Protein AF-A0A6B0UIM6-F1 (afdb_monomer_lite)

pLDDT: mean 94.78, std 5.01, range [72.75, 98.62]

Structure (mmCIF, N/CA/C/O backbone):
data_AF-A0A6B0UIM6-F1
#
_entry.id   AF-A0A6B0UIM6-F1
#
loop_
_atom_site.group_PDB
_atom_site.id
_atom_site.type_symbol
_atom_site.label_atom_id
_atom_site.label_alt_id
_atom_site.label_comp_id
_atom_site.label_asym_id
_atom_site.label_entity_id
_atom_site.label_seq_id
_atom_site.pdbx_PDB_ins_code
_atom_site.Cartn_x
_atom_site.Cartn_y
_atom_site.Cartn_z
_atom_site.occupancy
_atom_site.B_iso_or_equiv
_atom_site.auth_seq_id
_atom_site.auth_comp_id
_atom_site.auth_asym_id
_atom_site.auth_atom_id
_atom_site.pdbx_PDB_model_num
ATOM 1 N N . GLY A 1 1 ? 16.880 -20.608 -7.462 1.00 72.75 1 GLY A N 1
ATOM 2 C CA . GLY A 1 1 ? 17.233 -22.033 -7.302 1.00 72.75 1 GLY A CA 1
ATOM 3 C C . GLY A 1 1 ? 18.139 -22.413 -8.445 1.00 72.75 1 GLY A C 1
ATOM 4 O O . GLY A 1 1 ? 17.666 -22.986 -9.413 1.00 72.75 1 GLY A O 1
ATOM 5 N N . GLY A 1 2 ? 19.384 -21.955 -8.360 1.00 89.88 2 GLY A N 1
ATOM 6 C CA . GLY A 1 2 ? 20.388 -21.867 -9.422 1.00 89.88 2 GLY A CA 1
ATOM 7 C C . GLY A 1 2 ? 21.571 -21.041 -8.892 1.00 89.88 2 GLY A C 1
ATOM 8 O O . GLY A 1 2 ? 21.561 -20.692 -7.710 1.00 89.88 2 GLY A O 1
ATOM 9 N N . PHE A 1 3 ? 22.560 -20.719 -9.729 1.00 94.94 3 PHE A N 1
ATOM 10 C CA . PHE A 1 3 ? 23.780 -20.009 -9.300 1.00 94.94 3 PHE A CA 1
ATOM 11 C C . PHE A 1 3 ? 23.665 -18.473 -9.298 1.00 94.94 3 PHE A C 1
ATOM 13 O O . PHE A 1 3 ? 24.513 -17.803 -8.718 1.00 94.94 3 PHE A O 1
ATOM 20 N N . SER A 1 4 ? 22.625 -17.915 -9.920 1.00 94.31 4 SER A N 1
ATOM 21 C CA . SER A 1 4 ? 22.377 -16.472 -10.023 1.00 94.31 4 SER A CA 1
ATOM 22 C C . SER A 1 4 ? 20.881 -16.145 -9.896 1.00 94.31 4 SER A C 1
ATOM 24 O O . SER A 1 4 ? 20.026 -17.037 -9.814 1.00 94.31 4 SER A O 1
ATOM 26 N N . VAL A 1 5 ? 20.560 -14.848 -9.837 1.00 95.06 5 VAL A N 1
ATOM 27 C CA . VAL A 1 5 ? 19.181 -14.354 -9.936 1.00 95.06 5 VAL A CA 1
ATOM 28 C C . VAL A 1 5 ? 18.740 -14.450 -11.395 1.00 95.06 5 VAL A C 1
ATOM 30 O O . VAL A 1 5 ? 19.352 -13.852 -12.269 1.00 95.06 5 VAL A O 1
ATOM 33 N N . ASP A 1 6 ? 17.696 -15.237 -11.638 1.00 93.62 6 ASP A N 1
ATOM 34 C CA . ASP A 1 6 ? 17.157 -15.527 -12.969 1.00 93.62 6 ASP A CA 1
ATOM 35 C C . ASP A 1 6 ? 15.656 -15.875 -12.847 1.00 93.62 6 ASP A C 1
ATOM 37 O O . ASP A 1 6 ? 15.064 -15.754 -11.766 1.00 93.62 6 ASP A O 1
ATOM 41 N N . ASN A 1 7 ? 15.025 -16.357 -13.916 1.00 94.88 7 ASN A N 1
ATOM 42 C CA . ASN A 1 7 ? 13.597 -16.662 -14.002 1.00 94.88 7 ASN A CA 1
ATOM 43 C C . ASN A 1 7 ? 13.079 -17.580 -12.871 1.00 94.88 7 ASN A C 1
ATOM 45 O O . ASN A 1 7 ? 12.005 -17.364 -12.305 1.00 94.88 7 ASN A O 1
ATOM 49 N N . ASN A 1 8 ? 13.874 -18.573 -12.457 1.00 95.56 8 ASN A N 1
ATOM 50 C CA . ASN A 1 8 ? 13.524 -19.454 -11.332 1.00 95.56 8 ASN A CA 1
ATOM 51 C C . ASN A 1 8 ? 13.430 -18.705 -9.992 1.00 95.56 8 ASN A C 1
ATOM 53 O O . ASN A 1 8 ? 12.771 -19.165 -9.059 1.00 95.56 8 ASN A O 1
ATOM 57 N N . THR A 1 9 ? 14.140 -17.588 -9.848 1.00 96.69 9 THR A N 1
ATOM 58 C CA . THR A 1 9 ? 14.053 -16.728 -8.665 1.00 96.69 9 THR A CA 1
ATOM 59 C C . THR A 1 9 ? 12.829 -15.822 -8.765 1.00 96.69 9 THR A C 1
ATOM 61 O O . THR A 1 9 ? 12.061 -15.774 -7.806 1.00 96.69 9 THR A O 1
ATOM 64 N N . LEU A 1 10 ? 12.574 -15.211 -9.928 1.00 96.56 10 LEU A N 1
ATOM 65 C CA . LEU A 1 10 ? 11.413 -14.340 -10.150 1.00 96.56 10 LEU A CA 1
ATOM 66 C C . LEU A 1 10 ? 10.075 -15.065 -9.929 1.00 96.56 10 LEU A C 1
ATOM 68 O O . LEU A 1 10 ? 9.210 -14.573 -9.211 1.00 96.56 10 LEU A O 1
ATOM 72 N N . THR A 1 11 ? 9.924 -16.274 -10.472 1.00 97.75 11 THR A N 1
ATOM 73 C CA . THR A 1 11 ? 8.706 -17.095 -10.305 1.00 97.75 11 THR A CA 1
ATOM 74 C C . THR A 1 11 ? 8.425 -17.444 -8.840 1.00 97.75 11 THR A C 1
ATOM 76 O O . THR A 1 11 ? 7.278 -17.404 -8.381 1.00 97.75 11 THR A O 1
ATOM 79 N N . ARG A 1 12 ? 9.475 -17.736 -8.065 1.00 97.31 12 ARG A N 1
ATOM 80 C CA . ARG A 1 12 ? 9.360 -17.986 -6.621 1.00 97.31 12 ARG A CA 1
ATOM 81 C C . ARG A 1 12 ? 9.063 -16.710 -5.848 1.00 97.31 12 ARG A C 1
ATOM 83 O O . ARG A 1 12 ? 8.248 -16.757 -4.935 1.00 97.31 12 ARG A O 1
ATOM 90 N N . PHE A 1 13 ? 9.689 -15.592 -6.206 1.00 98.12 13 PHE A N 1
ATOM 91 C CA . PHE A 1 13 ? 9.419 -14.297 -5.582 1.00 98.12 13 PHE A CA 1
ATOM 92 C C . PHE A 1 13 ? 7.977 -13.868 -5.807 1.00 98.12 13 PHE A C 1
ATOM 94 O O . PHE A 1 13 ? 7.328 -13.485 -4.845 1.00 98.12 13 PHE A O 1
ATOM 101 N N . PHE A 1 14 ? 7.438 -14.043 -7.013 1.00 98.06 14 PHE A N 1
ATOM 102 C CA . PHE A 1 14 ? 6.021 -13.810 -7.275 1.00 98.06 14 PHE A CA 1
ATOM 103 C C . PHE A 1 14 ? 5.123 -14.705 -6.407 1.00 98.06 14 PHE A C 1
ATOM 105 O O . PHE A 1 14 ? 4.217 -14.215 -5.740 1.00 98.06 14 PHE A O 1
ATOM 112 N N . SER A 1 15 ? 5.416 -16.009 -6.348 1.00 98.12 15 SER A N 1
ATOM 113 C CA . SER A 1 15 ? 4.631 -16.955 -5.539 1.00 98.12 15 SER A CA 1
ATOM 114 C C . SER A 1 15 ? 4.662 -16.607 -4.042 1.00 98.12 15 SER A C 1
ATOM 116 O O . SER A 1 15 ? 3.640 -16.683 -3.362 1.00 98.12 15 SER A O 1
ATOM 118 N N . LEU A 1 16 ? 5.826 -16.195 -3.527 1.00 98.50 16 LEU A N 1
ATOM 119 C CA . LEU A 1 16 ? 5.995 -15.756 -2.141 1.00 98.50 16 LEU A CA 1
ATOM 120 C C . LEU A 1 16 ? 5.304 -14.414 -1.880 1.00 98.50 16 LEU A C 1
ATOM 122 O O . LEU A 1 16 ? 4.572 -14.287 -0.903 1.00 98.50 16 LEU A O 1
ATOM 126 N N . HIS A 1 17 ? 5.492 -13.434 -2.761 1.00 97.62 17 HIS A N 1
ATOM 127 C CA . HIS A 1 17 ? 4.842 -12.129 -2.677 1.00 97.62 17 HIS A CA 1
ATOM 128 C C . HIS A 1 17 ? 3.317 -12.259 -2.695 1.00 97.62 17 HIS A C 1
ATOM 130 O O . HIS A 1 17 ? 2.641 -11.516 -1.999 1.00 97.62 17 HIS A O 1
ATOM 136 N N . PHE A 1 18 ? 2.771 -13.232 -3.426 1.00 98.19 18 PHE A N 1
ATOM 137 C CA . PHE A 1 18 ? 1.337 -13.499 -3.429 1.00 98.19 18 PHE A CA 1
ATOM 138 C C . PHE A 1 18 ? 0.833 -14.073 -2.096 1.00 98.19 18 PHE A C 1
ATOM 140 O O . PHE A 1 18 ? -0.203 -13.639 -1.601 1.00 98.19 18 PHE A O 1
ATOM 147 N N . ILE A 1 19 ? 1.536 -15.044 -1.497 1.00 98.56 19 ILE A N 1
ATOM 148 C CA . ILE A 1 19 ? 1.058 -15.711 -0.271 1.00 98.56 19 ILE A CA 1
ATOM 149 C C . ILE A 1 19 ? 1.310 -14.889 1.004 1.00 98.56 19 ILE A C 1
ATOM 151 O O . ILE A 1 19 ? 0.517 -14.950 1.946 1.00 98.56 19 ILE A O 1
ATOM 155 N N . LEU A 1 20 ? 2.393 -14.105 1.047 1.00 98.62 20 LEU A N 1
ATOM 156 C CA . LEU A 1 20 ? 2.806 -13.347 2.235 1.00 98.62 20 LEU A CA 1
ATOM 157 C C . LEU A 1 20 ? 1.735 -12.371 2.765 1.00 98.62 20 LEU A C 1
ATOM 159 O O . LEU A 1 20 ? 1.515 -12.378 3.976 1.00 98.62 20 LEU A O 1
ATOM 163 N N . PRO A 1 21 ? 1.015 -11.588 1.937 1.00 98.12 21 PRO A N 1
ATOM 164 C CA . PRO A 1 21 ? -0.070 -10.721 2.397 1.00 98.12 21 PRO A CA 1
ATOM 165 C C . PRO A 1 21 ? -1.184 -11.463 3.145 1.00 98.12 21 PRO A C 1
ATOM 167 O O . PRO A 1 21 ? -1.721 -10.939 4.118 1.00 98.12 21 PRO A O 1
ATOM 170 N N . PHE A 1 22 ? -1.507 -12.701 2.757 1.00 98.19 22 PHE A N 1
ATOM 171 C CA . PHE A 1 22 ? -2.519 -13.507 3.453 1.00 98.19 22 PHE A CA 1
ATOM 172 C C . PHE A 1 22 ? -2.015 -14.026 4.799 1.00 98.19 22 PHE A C 1
ATOM 174 O O . PHE A 1 22 ? -2.760 -14.043 5.778 1.00 98.19 22 PHE A O 1
ATOM 181 N N . ILE A 1 23 ? -0.737 -14.404 4.875 1.00 98.62 23 ILE A N 1
ATOM 182 C CA . ILE A 1 23 ? -0.098 -14.743 6.152 1.00 98.62 23 ILE A CA 1
ATOM 183 C C . ILE A 1 23 ? -0.106 -13.512 7.069 1.00 98.62 23 ILE A C 1
ATOM 185 O O . ILE A 1 23 ? -0.456 -13.620 8.245 1.00 98.62 23 ILE A O 1
ATOM 189 N N . LEU A 1 24 ? 0.209 -12.332 6.528 1.00 98.56 24 LEU A N 1
ATOM 190 C CA . LEU A 1 24 ? 0.177 -11.071 7.264 1.00 98.56 24 LEU A CA 1
ATOM 191 C C . LEU A 1 24 ? -1.235 -10.745 7.766 1.00 98.56 24 LEU A C 1
ATOM 193 O O . LEU A 1 24 ? -1.375 -10.341 8.916 1.00 98.56 24 LEU A O 1
ATOM 197 N N . LEU A 1 25 ? -2.281 -10.995 6.974 1.00 98.44 25 LEU A N 1
ATOM 198 C CA . LEU A 1 25 ? -3.672 -10.838 7.413 1.00 98.44 25 LEU A CA 1
ATOM 199 C C . LEU A 1 25 ? -3.986 -11.694 8.652 1.00 98.44 25 LEU A C 1
ATOM 201 O O . LEU A 1 25 ? -4.592 -11.197 9.601 1.00 98.44 25 LEU A O 1
ATOM 205 N N . ILE A 1 26 ? -3.541 -12.955 8.681 1.00 98.38 26 ILE A N 1
ATOM 206 C CA . ILE A 1 26 ? -3.719 -13.832 9.851 1.00 98.38 26 ILE A CA 1
ATOM 207 C C . ILE A 1 26 ? -2.992 -13.250 11.070 1.00 98.38 26 ILE A C 1
ATOM 209 O O . ILE A 1 26 ? -3.556 -13.202 12.164 1.00 98.38 26 ILE A O 1
ATOM 213 N N . ILE A 1 27 ? -1.765 -12.756 10.881 1.00 98.62 27 ILE A N 1
ATOM 214 C CA . ILE A 1 27 ? -0.989 -12.108 11.947 1.00 98.62 27 ILE A CA 1
ATOM 215 C C . ILE A 1 27 ? -1.706 -10.849 12.459 1.00 98.62 27 ILE A C 1
ATOM 217 O O . ILE A 1 27 ? -1.760 -10.643 13.670 1.00 98.62 27 ILE A O 1
ATOM 221 N N . VAL A 1 28 ? -2.304 -10.040 11.577 1.00 98.50 28 VAL A N 1
ATOM 222 C CA . VAL A 1 28 ? -3.088 -8.848 11.950 1.00 98.50 28 VAL A CA 1
ATOM 223 C C . VAL A 1 28 ? -4.308 -9.228 12.790 1.00 98.50 28 VAL A C 1
ATOM 225 O O . VAL A 1 28 ? -4.562 -8.582 13.803 1.00 98.50 28 VAL A O 1
ATOM 228 N N . ILE A 1 29 ? -5.029 -10.298 12.444 1.00 98.25 29 ILE A N 1
ATOM 229 C CA . ILE A 1 29 ? -6.170 -10.773 13.247 1.00 98.25 29 ILE A CA 1
ATOM 230 C C . ILE A 1 29 ? -5.706 -11.198 14.646 1.00 98.25 29 ILE A C 1
ATOM 232 O O . ILE A 1 29 ? -6.292 -10.773 15.642 1.00 98.25 29 ILE A O 1
ATOM 236 N N . ILE A 1 30 ? -4.629 -11.985 14.739 1.00 98.19 30 ILE A N 1
ATOM 237 C CA . ILE A 1 30 ? -4.052 -12.399 16.029 1.00 98.19 30 ILE A CA 1
ATOM 238 C C . ILE A 1 30 ? -3.628 -11.172 16.845 1.00 98.19 30 ILE A C 1
ATOM 240 O O . ILE A 1 30 ? -3.900 -11.093 18.043 1.00 98.19 30 ILE A O 1
ATOM 244 N N . HIS A 1 31 ? -2.992 -10.196 16.198 1.00 97.19 31 HIS A N 1
ATOM 245 C CA . HIS A 1 31 ? -2.580 -8.948 16.828 1.00 97.19 31 HIS A CA 1
ATOM 246 C C . HIS A 1 31 ? -3.775 -8.174 17.405 1.00 97.19 31 HIS A C 1
ATOM 248 O O . HIS A 1 31 ? -3.724 -7.749 18.560 1.00 97.19 31 HIS A O 1
ATOM 254 N N . ILE A 1 32 ? -4.867 -8.049 16.643 1.00 97.62 32 ILE A N 1
ATOM 255 C CA . ILE A 1 32 ? -6.101 -7.387 17.088 1.00 97.62 32 ILE A CA 1
ATOM 256 C C . ILE A 1 32 ? -6.710 -8.124 18.286 1.00 97.62 32 ILE A C 1
ATOM 258 O O . ILE A 1 32 ? -7.068 -7.471 19.262 1.00 97.62 32 ILE A O 1
ATOM 262 N N . ILE A 1 33 ? -6.765 -9.461 18.272 1.00 97.94 33 ILE A N 1
ATOM 263 C CA . ILE A 1 33 ? -7.279 -10.252 19.407 1.00 97.94 33 ILE A CA 1
ATOM 264 C C . ILE A 1 33 ? -6.477 -9.956 20.682 1.00 97.94 33 ILE A C 1
ATOM 266 O O . ILE A 1 33 ? -7.060 -9.681 21.726 1.00 97.94 33 ILE A O 1
ATOM 270 N N . ILE A 1 34 ? -5.143 -9.926 20.599 1.00 97.75 34 ILE A N 1
ATOM 271 C CA . ILE A 1 34 ? -4.284 -9.634 21.760 1.00 97.75 34 ILE A CA 1
ATOM 272 C C . ILE A 1 34 ? -4.541 -8.224 22.314 1.00 97.75 34 ILE A C 1
ATOM 274 O O . ILE A 1 34 ? -4.494 -8.022 23.530 1.00 97.75 34 ILE A O 1
ATOM 278 N N . ILE A 1 35 ? -4.805 -7.248 21.441 1.00 96.12 35 ILE A N 1
ATOM 279 C CA . ILE A 1 35 ? -5.163 -5.889 21.865 1.00 96.12 35 ILE A CA 1
ATOM 280 C C . ILE A 1 35 ? -6.561 -5.865 22.484 1.00 96.12 35 ILE A C 1
ATOM 282 O O . ILE A 1 35 ? -6.752 -5.183 23.486 1.00 96.12 35 ILE A O 1
ATOM 286 N N . HIS A 1 36 ? -7.517 -6.623 21.951 1.00 94.06 36 HIS A N 1
ATOM 287 C CA . HIS A 1 36 ? -8.863 -6.708 22.516 1.00 94.06 36 HIS A CA 1
ATOM 288 C C . HIS A 1 36 ? -8.871 -7.285 23.939 1.00 94.06 36 HIS A C 1
ATOM 290 O O . HIS A 1 36 ? -9.616 -6.785 24.774 1.00 94.06 36 HIS A O 1
ATOM 296 N N . GLU A 1 37 ? -8.008 -8.258 24.244 1.00 93.44 37 GLU A N 1
ATOM 297 C CA . GLU A 1 37 ? -7.889 -8.824 25.599 1.00 93.44 37 GLU A CA 1
ATOM 298 C C . GLU A 1 37 ? -7.321 -7.826 26.626 1.00 93.44 37 GLU A C 1
ATOM 300 O O . GLU A 1 37 ? -7.679 -7.864 27.801 1.00 93.44 37 GLU A O 1
ATOM 305 N N . LYS A 1 38 ? -6.405 -6.939 26.210 1.00 88.19 38 LYS A N 1
ATOM 306 C CA . LYS A 1 38 ? -5.724 -5.990 27.118 1.00 88.19 38 LYS A CA 1
ATOM 307 C C . LYS A 1 38 ? -6.304 -4.576 27.102 1.00 88.19 38 LYS A C 1
ATOM 309 O O . LYS A 1 38 ? -5.987 -3.794 27.996 1.00 88.19 38 LYS A O 1
ATOM 314 N N . GLY A 1 39 ? -7.089 -4.240 26.085 1.00 88.81 39 GLY A N 1
ATOM 315 C CA . GLY A 1 39 ? -7.475 -2.871 25.777 1.00 88.81 39 GLY A CA 1
ATOM 316 C C . GLY A 1 39 ? -6.334 -2.041 25.176 1.00 88.81 39 GLY A C 1
ATOM 317 O O . GLY A 1 39 ? -5.157 -2.418 25.163 1.00 88.81 39 GLY A O 1
ATOM 318 N N . SER A 1 40 ? -6.698 -0.870 24.654 1.00 90.38 40 SER A N 1
ATOM 319 C CA . SER A 1 40 ? -5.734 0.126 24.174 1.00 90.38 40 SER A CA 1
ATOM 320 C C . SER A 1 40 ? -5.065 0.858 25.340 1.00 90.38 40 SER A C 1
ATOM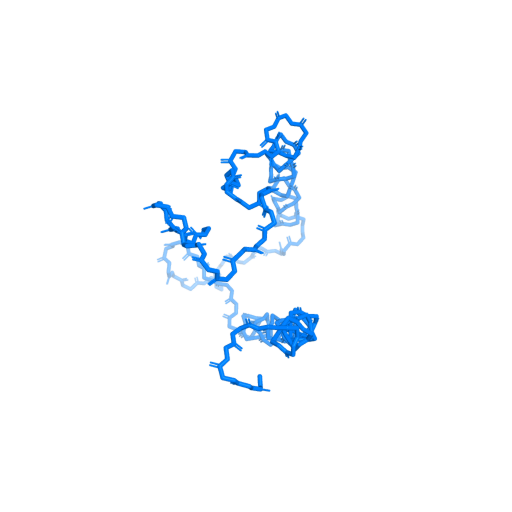 322 O O . SER A 1 40 ? -5.555 0.847 26.462 1.00 90.38 40 SER A O 1
ATOM 324 N N . ARG A 1 41 ? -3.932 1.519 25.090 1.00 90.06 41 ARG A N 1
ATOM 325 C CA . ARG A 1 41 ? -3.295 2.423 26.064 1.00 90.06 41 ARG A CA 1
ATOM 326 C C . ARG A 1 41 ? -3.643 3.874 25.737 1.00 90.06 41 ARG A C 1
ATOM 328 O O . ARG A 1 41 ? -3.946 4.193 24.591 1.00 90.06 41 ARG A O 1
ATOM 335 N N . ASN A 1 42 ? -3.562 4.757 26.729 1.00 91.44 42 ASN A N 1
ATOM 336 C CA . ASN A 1 42 ? -3.701 6.204 26.535 1.00 91.44 42 ASN A CA 1
ATOM 337 C C . ASN A 1 42 ? -2.341 6.922 26.611 1.00 91.44 42 ASN A C 1
ATOM 339 O O . ASN A 1 42 ? -1.383 6.352 27.141 1.00 91.44 42 ASN A O 1
ATOM 343 N N . PRO A 1 43 ? -2.247 8.178 26.135 1.00 94.31 43 PRO A N 1
ATOM 344 C CA . PRO A 1 43 ? -1.002 8.949 26.146 1.00 94.31 43 PRO A CA 1
ATOM 345 C C . PRO A 1 43 ? -0.385 9.168 27.534 1.00 94.31 43 PRO A C 1
ATOM 347 O O . PRO A 1 43 ? 0.825 9.340 27.637 1.00 94.31 43 PRO A O 1
ATOM 350 N N . LEU A 1 44 ? -1.197 9.161 28.597 1.00 92.12 44 LEU A N 1
ATOM 351 C CA . LEU A 1 44 ? -0.732 9.339 29.976 1.00 92.12 44 LEU A CA 1
ATOM 352 C C . LEU A 1 44 ? -0.229 8.028 30.603 1.00 92.12 44 LEU A C 1
ATOM 354 O O . LEU A 1 44 ? 0.366 8.056 31.676 1.00 92.12 44 LEU A O 1
ATOM 358 N N . GLY A 1 45 ? -0.472 6.879 29.964 1.00 88.38 45 GLY A N 1
ATOM 359 C CA . GLY A 1 45 ? -0.084 5.561 30.471 1.00 88.38 45 GLY A CA 1
ATOM 360 C C . GLY A 1 45 ? -0.818 5.121 31.744 1.00 88.38 45 GLY A C 1
ATOM 361 O O . GLY A 1 45 ? -0.402 4.151 32.372 1.00 88.38 45 GLY A O 1
ATOM 362 N N . LEU A 1 46 ? -1.888 5.819 32.135 1.00 87.19 46 LEU A N 1
ATOM 363 C CA . LEU A 1 46 ? -2.689 5.507 33.323 1.00 87.19 46 LEU A CA 1
ATOM 364 C C . LEU A 1 46 ? -3.764 4.454 33.011 1.00 87.19 46 LEU A C 1
ATOM 366 O O . LEU A 1 46 ? -4.058 4.189 31.846 1.00 87.19 46 LEU A O 1
ATOM 370 N N . ASN A 1 47 ? -4.380 3.865 34.038 1.00 82.50 47 ASN A N 1
ATOM 371 C CA . ASN A 1 47 ? -5.493 2.929 33.842 1.00 82.50 47 ASN A CA 1
ATOM 372 C C . ASN A 1 47 ? -6.713 3.631 33.225 1.00 82.50 47 ASN A C 1
ATOM 374 O O . ASN A 1 47 ? -7.167 4.651 33.740 1.00 82.50 47 ASN A O 1
ATOM 378 N N . LEU A 1 48 ? -7.248 3.054 32.143 1.00 76.88 48 LEU A N 1
ATOM 379 C CA . LEU A 1 48 ? -8.387 3.590 31.387 1.00 76.88 48 LEU A CA 1
ATOM 380 C C . LEU A 1 48 ? -9.748 3.300 32.009 1.00 76.88 48 LEU A C 1
ATOM 382 O O . LEU A 1 48 ? -10.673 4.055 31.747 1.00 76.88 48 LEU A O 1
ATOM 386 N N . ASN A 1 49 ? -9.856 2.281 32.868 1.00 77.94 49 ASN A N 1
ATOM 387 C CA . ASN A 1 49 ? -11.125 1.791 33.430 1.00 77.94 49 ASN A CA 1
ATOM 388 C C . ASN A 1 49 ? -11.966 2.862 34.161 1.00 77.94 49 ASN A C 1
ATOM 390 O O . ASN A 1 49 ? -13.099 2.597 34.545 1.00 77.94 49 ASN A O 1
ATOM 394 N N . ILE A 1 50 ? -11.393 4.038 34.426 1.00 77.81 50 ILE A N 1
ATOM 395 C CA . ILE A 1 50 ? -12.039 5.164 35.104 1.00 77.81 50 ILE A CA 1
ATOM 396 C C . ILE A 1 50 ? -12.871 6.007 34.118 1.00 77.81 50 ILE A C 1
ATOM 398 O O . ILE A 1 50 ? -13.845 6.626 34.537 1.00 77.81 50 I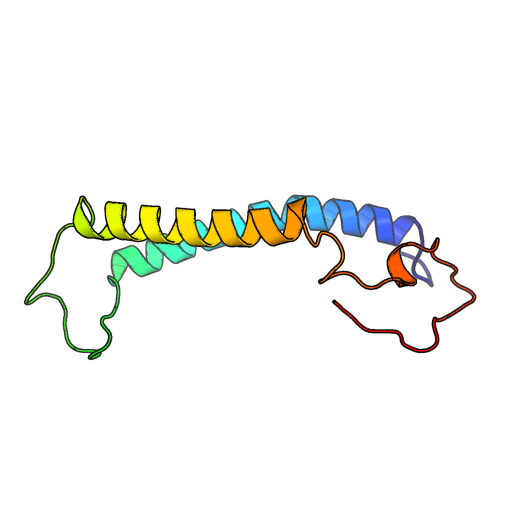LE A O 1
ATOM 402 N N . ASP A 1 51 ? -12.508 6.029 32.831 1.00 84.94 51 ASP A N 1
ATOM 403 C CA . ASP A 1 51 ? -13.126 6.879 31.805 1.00 84.94 51 ASP A CA 1
ATOM 404 C C . ASP A 1 51 ? -13.055 6.214 30.417 1.00 84.94 51 ASP A C 1
ATOM 406 O O . ASP A 1 51 ? -12.264 6.585 29.545 1.00 84.94 51 ASP A O 1
ATOM 410 N N . GLU A 1 52 ? -13.860 5.167 30.230 1.00 88.88 52 GLU A N 1
ATOM 411 C CA . GLU A 1 52 ? -13.997 4.488 28.941 1.00 88.88 52 GLU A CA 1
ATOM 412 C C . GLU A 1 52 ? -15.202 5.026 28.162 1.00 88.88 52 GLU A C 1
ATOM 414 O O . GLU A 1 52 ? -16.320 5.102 28.672 1.00 88.88 52 GLU A O 1
ATOM 419 N N . ILE A 1 53 ? -14.981 5.346 26.886 1.00 93.62 53 ILE A N 1
ATOM 420 C CA . ILE A 1 53 ? -16.033 5.717 25.934 1.00 93.62 53 ILE A CA 1
ATOM 421 C C . ILE A 1 53 ? -16.212 4.610 24.888 1.00 93.62 53 ILE A C 1
ATOM 423 O O . ILE A 1 53 ? -15.236 3.948 24.520 1.00 93.62 53 ILE A O 1
ATOM 427 N N . PRO A 1 54 ? -17.432 4.399 24.359 1.00 94.44 54 PRO A N 1
ATOM 428 C CA . PRO A 1 54 ? -17.647 3.403 23.317 1.00 94.44 54 PRO A CA 1
ATOM 429 C C . PRO A 1 54 ? -16.888 3.771 22.034 1.00 94.44 54 PRO A C 1
ATOM 431 O O . PRO A 1 54 ? -16.739 4.944 21.689 1.00 94.44 54 PRO A O 1
ATOM 434 N N . PHE A 1 55 ? -16.443 2.760 21.281 1.00 95.44 55 PHE A N 1
ATOM 435 C CA . PHE A 1 55 ? -15.738 2.980 20.013 1.00 95.44 55 PHE A CA 1
ATOM 436 C C . PHE A 1 55 ? -16.603 3.744 18.997 1.00 95.44 55 PHE A C 1
ATOM 438 O O . PHE A 1 55 ? -16.146 4.696 18.363 1.00 95.44 55 PHE A O 1
ATOM 445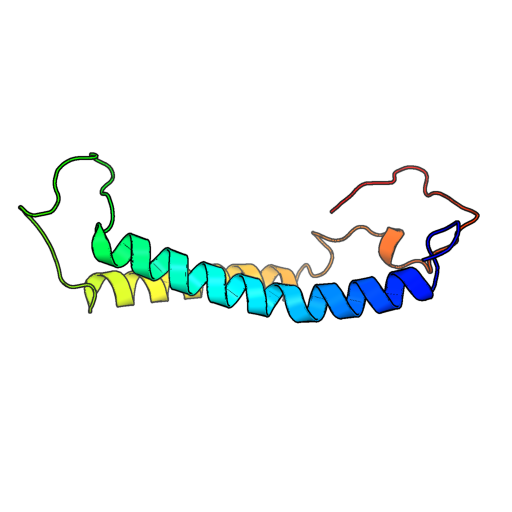 N N . HIS A 1 56 ? -17.873 3.354 18.872 1.00 96.69 56 HIS A N 1
ATOM 446 C CA . HIS A 1 56 ? -18.857 4.061 18.061 1.00 96.69 56 HIS A CA 1
ATOM 447 C C . HIS A 1 56 ? -19.688 5.012 18.941 1.00 96.69 56 HIS A C 1
ATOM 449 O O . HIS A 1 56 ? -20.165 4.576 19.990 1.00 96.69 56 HIS A O 1
ATOM 455 N N . PRO A 1 57 ? -19.905 6.281 18.540 1.00 96.62 57 PRO A N 1
ATOM 456 C CA . PRO A 1 57 ? -19.511 6.897 17.266 1.00 96.62 57 PRO A CA 1
ATOM 457 C C . PRO A 1 57 ? -18.110 7.531 17.263 1.00 96.62 57 PRO A C 1
ATOM 459 O O . PRO A 1 57 ? -17.600 7.872 16.197 1.00 96.62 57 PRO A O 1
ATOM 462 N N . TYR A 1 58 ? -17.494 7.701 18.434 1.00 97.19 58 TYR A N 1
ATOM 463 C CA . TYR A 1 58 ? -16.348 8.591 18.637 1.00 97.19 58 TYR A CA 1
ATOM 464 C C . TYR A 1 58 ? -15.126 8.242 17.782 1.00 97.19 58 TYR A C 1
ATOM 466 O O . TYR A 1 58 ? -14.678 9.052 16.967 1.00 97.19 58 TYR A O 1
ATOM 474 N N . PHE A 1 59 ? -14.590 7.034 17.940 1.00 96.94 59 PHE A N 1
ATOM 475 C CA . PHE A 1 59 ? -13.421 6.593 17.184 1.00 96.94 59 PHE A CA 1
ATOM 476 C C . PHE A 1 59 ? -13.783 6.257 15.739 1.00 96.94 59 PHE A C 1
ATOM 478 O O . PHE A 1 59 ? -12.994 6.550 14.853 1.00 96.94 59 PHE A O 1
ATOM 485 N N . THR A 1 60 ? -15.003 5.780 15.467 1.00 98.12 60 THR A N 1
ATOM 486 C CA . THR A 1 60 ? -15.459 5.548 14.084 1.00 98.12 60 THR A CA 1
ATOM 487 C C . THR A 1 60 ? -15.387 6.819 13.231 1.00 98.12 60 THR A C 1
ATOM 489 O O . THR A 1 60 ? -14.830 6.795 12.137 1.00 98.12 60 THR A O 1
ATOM 492 N N . VAL A 1 61 ? -15.916 7.946 13.722 1.00 98.44 61 VAL A N 1
ATOM 493 C CA . VAL A 1 61 ? -15.880 9.222 12.982 1.00 98.44 61 VAL A CA 1
ATOM 494 C C . VAL A 1 61 ? -14.447 9.738 12.848 1.00 98.44 61 VAL A C 1
ATOM 496 O O . VAL A 1 61 ? -14.057 10.208 11.777 1.00 98.44 61 VAL A O 1
ATOM 499 N N . LYS A 1 62 ? -13.647 9.617 13.913 1.00 98.12 62 LYS A N 1
ATOM 500 C CA . LYS A 1 62 ? -12.237 10.022 13.904 1.00 98.12 62 LYS A CA 1
ATOM 501 C C . LYS A 1 62 ? -11.420 9.232 12.874 1.00 98.12 62 LYS A C 1
ATOM 503 O O . LYS A 1 62 ? -10.636 9.829 12.139 1.00 98.12 62 LYS A O 1
ATOM 508 N N . ASP A 1 63 ? -11.631 7.923 12.791 1.00 97.88 63 ASP A N 1
ATOM 509 C CA . ASP A 1 63 ? -10.909 7.040 11.874 1.00 97.88 63 ASP A CA 1
ATOM 510 C C . ASP A 1 63 ? -11.329 7.281 10.419 1.00 97.88 63 ASP A C 1
ATOM 512 O O . ASP A 1 63 ? -10.471 7.313 9.539 1.00 97.88 63 ASP A O 1
ATOM 516 N N . ILE A 1 64 ? -12.617 7.549 10.157 1.00 98.50 64 ILE A N 1
ATOM 517 C CA . ILE A 1 64 ? -13.091 7.955 8.822 1.00 98.50 64 ILE A CA 1
ATOM 518 C C . ILE A 1 64 ? -12.406 9.250 8.375 1.00 98.50 64 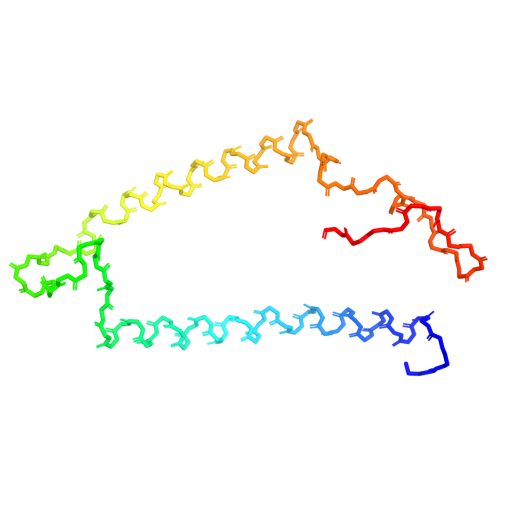ILE A C 1
ATOM 520 O O . ILE A 1 64 ? -11.936 9.331 7.240 1.00 98.50 64 ILE A O 1
ATOM 524 N N . LEU A 1 65 ? -12.312 10.255 9.253 1.00 98.50 65 LEU A N 1
ATOM 525 C CA . LEU A 1 65 ? -11.605 11.497 8.934 1.00 98.50 65 LEU A CA 1
ATOM 526 C C . LEU A 1 65 ? -10.129 11.231 8.605 1.00 98.50 65 LEU A C 1
ATOM 528 O O . LEU A 1 65 ? -9.628 11.731 7.598 1.00 98.50 65 LEU A O 1
ATOM 532 N N . GLY A 1 66 ? -9.449 10.420 9.420 1.00 98.25 66 GLY A N 1
ATOM 533 C CA . GLY A 1 66 ? -8.064 10.016 9.168 1.00 98.25 66 GLY A CA 1
ATOM 534 C C . GLY A 1 66 ? -7.899 9.312 7.819 1.00 98.25 66 GLY A C 1
ATOM 535 O O . GLY A 1 66 ? -7.034 9.690 7.030 1.00 98.25 66 GLY A O 1
ATOM 536 N N . PHE A 1 67 ? -8.780 8.357 7.512 1.00 98.44 67 PHE A N 1
ATOM 537 C CA . PHE A 1 67 ? -8.784 7.634 6.242 1.00 98.44 67 PHE A CA 1
ATOM 538 C C . PHE A 1 67 ? -8.973 8.569 5.042 1.00 98.44 67 PHE A C 1
ATOM 540 O O . PHE A 1 67 ? -8.253 8.439 4.053 1.00 98.44 67 PHE A O 1
ATOM 547 N N . LEU A 1 68 ? -9.887 9.543 5.129 1.00 98.62 68 LEU A N 1
ATOM 548 C CA . LEU A 1 68 ? -10.103 10.528 4.064 1.00 98.62 68 LEU A CA 1
ATOM 549 C C . LEU A 1 68 ? -8.860 11.388 3.812 1.00 98.62 68 LEU A C 1
ATOM 551 O O . LEU A 1 68 ? -8.520 11.635 2.656 1.00 98.62 68 LEU A O 1
ATOM 555 N N . ILE A 1 69 ? -8.157 11.809 4.868 1.00 98.56 69 ILE A N 1
ATOM 556 C CA . ILE A 1 69 ? -6.909 12.577 4.739 1.00 98.56 69 ILE A CA 1
ATOM 557 C C . ILE A 1 69 ? -5.824 11.726 4.067 1.00 98.56 69 ILE A C 1
ATOM 559 O O . ILE A 1 69 ? -5.189 12.183 3.114 1.00 98.56 69 ILE A O 1
ATOM 563 N N . THR A 1 70 ? -5.629 10.480 4.512 1.00 98.31 70 THR A N 1
ATOM 564 C CA . THR A 1 70 ? -4.649 9.567 3.904 1.00 98.31 70 THR A CA 1
ATOM 565 C C . THR A 1 70 ? -4.980 9.286 2.440 1.00 98.31 70 THR A C 1
ATOM 567 O O . THR A 1 70 ? -4.086 9.342 1.598 1.00 98.31 70 THR A O 1
ATOM 570 N N . LEU A 1 71 ? -6.253 9.042 2.115 1.00 98.38 71 LEU A N 1
ATOM 571 C CA . LEU A 1 71 ? -6.696 8.799 0.743 1.00 98.38 71 LEU A CA 1
ATOM 572 C C . LEU A 1 71 ? -6.486 10.031 -0.145 1.00 98.38 71 LEU A C 1
ATOM 574 O O . LEU A 1 71 ? -6.060 9.892 -1.289 1.00 98.38 71 LEU A O 1
ATOM 578 N N . PHE A 1 72 ? -6.734 11.232 0.381 1.00 98.19 72 PHE A N 1
ATOM 579 C CA . PHE A 1 72 ? -6.485 12.474 -0.344 1.00 98.19 72 PHE A CA 1
ATOM 580 C C . PHE A 1 72 ? -4.997 12.640 -0.681 1.00 98.19 72 PHE A C 1
ATOM 582 O O . PHE A 1 72 ? -4.655 12.851 -1.845 1.00 98.19 72 PHE A O 1
ATOM 589 N N . ILE A 1 73 ? -4.103 12.453 0.295 1.00 98.12 73 ILE A N 1
ATOM 590 C CA . ILE A 1 73 ? -2.650 12.516 0.063 1.00 98.12 73 ILE A CA 1
ATOM 591 C C . ILE A 1 73 ? -2.212 11.434 -0.932 1.00 98.12 73 ILE A C 1
ATOM 593 O O . ILE A 1 73 ? -1.488 11.729 -1.882 1.00 98.12 73 ILE A O 1
ATOM 597 N N . PHE A 1 74 ? -2.693 10.201 -0.762 1.00 98.31 74 PHE A N 1
ATOM 598 C CA . PHE A 1 74 ? -2.401 9.105 -1.684 1.00 98.31 74 PHE A CA 1
ATOM 599 C C . PHE A 1 74 ? -2.857 9.427 -3.115 1.00 98.31 74 PHE A C 1
ATOM 601 O O . PHE A 1 74 ? -2.106 9.213 -4.064 1.00 98.31 74 PHE A O 1
ATOM 608 N N . SER A 1 75 ? -4.043 10.021 -3.280 1.00 98.25 75 SER A N 1
ATOM 609 C CA . SER A 1 75 ? -4.552 10.424 -4.594 1.00 98.25 75 SER A CA 1
ATOM 610 C C . SER A 1 75 ? -3.679 11.487 -5.267 1.00 98.25 75 SER A C 1
ATOM 612 O O . SER A 1 75 ? -3.467 11.408 -6.474 1.00 98.25 75 SER A O 1
ATOM 614 N N . ILE A 1 76 ? -3.104 12.428 -4.507 1.00 98.31 76 ILE A N 1
ATOM 615 C CA . ILE A 1 76 ? -2.152 13.415 -5.040 1.00 98.31 76 ILE A CA 1
ATOM 616 C C . ILE A 1 76 ? -0.894 12.717 -5.562 1.00 98.31 76 ILE A C 1
ATOM 618 O O . ILE A 1 76 ? -0.461 13.006 -6.678 1.00 98.31 76 ILE A O 1
ATOM 622 N N . VAL A 1 77 ? -0.329 11.785 -4.786 1.00 98.38 77 VAL A N 1
ATOM 623 C CA . VAL A 1 77 ? 0.862 11.030 -5.205 1.00 98.38 77 VAL A CA 1
ATOM 624 C C . VAL A 1 77 ? 0.569 10.259 -6.489 1.00 98.38 77 VAL A C 1
ATOM 626 O O . VAL A 1 77 ? 1.315 10.383 -7.448 1.00 98.38 77 VAL A O 1
ATOM 629 N N . VAL A 1 78 ? -0.545 9.531 -6.557 1.00 98.12 78 VAL A N 1
ATOM 630 C CA . VAL A 1 78 ? -0.866 8.702 -7.730 1.00 98.12 78 VAL A CA 1
ATOM 631 C C . VAL A 1 78 ? -1.221 9.537 -8.966 1.00 98.12 78 VAL A C 1
ATOM 633 O O . VAL A 1 78 ? -0.794 9.199 -10.067 1.00 98.12 78 VAL A O 1
ATOM 636 N N . LEU A 1 79 ? -2.010 10.605 -8.818 1.00 98.31 79 LEU A N 1
ATOM 637 C CA . LEU A 1 79 ? -2.562 11.342 -9.963 1.00 98.31 79 LEU A CA 1
ATOM 638 C C . LEU A 1 79 ? -1.667 12.487 -10.447 1.00 98.31 79 LEU A C 1
ATOM 640 O O . LEU A 1 79 ? -1.676 12.792 -11.638 1.00 98.31 79 LEU A O 1
ATOM 644 N N . ILE A 1 80 ? -0.930 13.142 -9.547 1.00 98.31 80 ILE A N 1
ATOM 645 C CA . ILE A 1 80 ? -0.142 14.344 -9.869 1.00 98.31 80 ILE A CA 1
ATOM 646 C C . ILE A 1 80 ? 1.354 14.020 -9.917 1.00 98.31 80 ILE A C 1
ATOM 648 O O . ILE A 1 80 ? 2.058 14.529 -10.787 1.00 98.31 80 ILE A O 1
ATOM 652 N N . LEU A 1 81 ? 1.850 13.175 -9.006 1.00 97.75 81 LEU A N 1
ATOM 653 C CA . LEU A 1 81 ? 3.283 12.903 -8.831 1.00 97.75 81 LEU A CA 1
ATOM 654 C C . LEU A 1 81 ? 3.615 11.392 -8.822 1.00 97.75 81 LEU A C 1
ATOM 656 O O 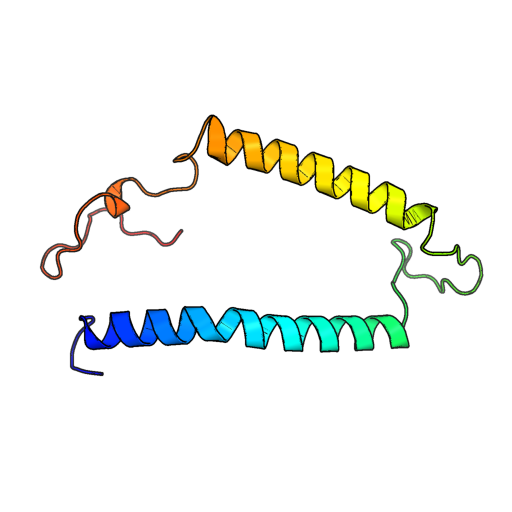. LEU A 1 81 ? 4.294 10.932 -7.902 1.00 97.75 81 LEU A O 1
ATOM 660 N N . PRO A 1 82 ? 3.193 10.602 -9.832 1.00 96.25 82 PRO A N 1
ATOM 661 C CA . PRO A 1 82 ? 3.233 9.131 -9.778 1.00 96.25 82 PRO A CA 1
ATOM 662 C C . PRO A 1 82 ? 4.640 8.537 -9.628 1.00 96.25 82 PRO A C 1
ATOM 664 O O . PRO A 1 82 ? 4.792 7.397 -9.197 1.00 96.25 82 PRO A O 1
ATOM 667 N N . TYR A 1 83 ? 5.677 9.298 -9.981 1.00 96.25 83 TYR A N 1
ATOM 668 C CA . TYR A 1 83 ? 7.064 8.835 -9.971 1.00 96.25 83 TYR A CA 1
ATOM 669 C C . TYR A 1 83 ? 7.922 9.457 -8.867 1.00 96.25 83 TYR A C 1
ATOM 671 O O . TYR A 1 83 ? 9.108 9.167 -8.811 1.00 96.25 83 TYR A O 1
ATOM 679 N N . ILE A 1 84 ? 7.357 10.274 -7.970 1.00 97.00 84 ILE A N 1
ATOM 680 C CA . ILE A 1 84 ? 8.151 10.960 -6.932 1.00 97.00 84 ILE A CA 1
ATOM 681 C C . ILE A 1 84 ? 8.827 10.001 -5.941 1.00 97.00 84 ILE A C 1
ATOM 683 O O . ILE A 1 84 ? 9.856 10.345 -5.373 1.00 97.00 84 ILE A O 1
ATOM 687 N N . LEU A 1 85 ? 8.252 8.812 -5.743 1.00 96.00 85 LEU A N 1
ATOM 688 C CA . LEU A 1 85 ? 8.776 7.772 -4.850 1.00 96.00 85 LEU A CA 1
ATOM 689 C C . LEU A 1 85 ? 9.453 6.617 -5.608 1.00 96.00 85 LEU A C 1
ATOM 691 O O . LEU A 1 85 ? 9.738 5.594 -5.001 1.00 96.00 85 LEU A O 1
ATOM 695 N N . ASN A 1 86 ? 9.654 6.743 -6.925 1.00 94.25 86 ASN A N 1
ATOM 696 C CA . ASN A 1 86 ? 10.238 5.691 -7.759 1.00 94.25 86 ASN A CA 1
ATOM 697 C C . ASN A 1 86 ? 11.662 6.057 -8.189 1.00 94.25 86 ASN A C 1
ATOM 699 O O . ASN A 1 86 ? 11.951 7.219 -8.471 1.00 94.25 86 ASN A O 1
ATOM 703 N N . ASP A 1 87 ? 12.519 5.047 -8.330 1.00 94.44 87 ASP A N 1
ATOM 704 C CA . ASP A 1 87 ? 13.816 5.198 -8.988 1.00 94.44 87 ASP A CA 1
ATOM 705 C C . ASP A 1 87 ? 13.649 5.170 -10.520 1.00 94.44 87 ASP A C 1
ATOM 707 O O . ASP A 1 87 ? 12.973 4.299 -11.078 1.00 94.44 87 ASP A O 1
ATOM 711 N N . ALA A 1 88 ? 14.274 6.127 -11.211 1.00 93.19 88 ALA A N 1
ATOM 712 C CA . ALA A 1 88 ? 14.270 6.207 -12.668 1.00 93.19 88 ALA A CA 1
ATOM 713 C C . ALA A 1 88 ? 14.950 4.990 -13.327 1.00 93.19 88 ALA A C 1
ATOM 715 O O . ALA A 1 88 ? 14.605 4.632 -14.457 1.00 93.19 88 ALA A O 1
ATOM 716 N N . GLU A 1 89 ? 15.888 4.331 -12.642 1.00 93.75 89 GLU A N 1
ATOM 717 C CA . GLU A 1 89 ? 16.595 3.163 -13.174 1.00 93.75 89 GLU A CA 1
ATOM 718 C C . GLU A 1 89 ? 15.665 1.956 -13.388 1.00 93.75 89 GLU A C 1
ATOM 720 O O . GLU A 1 89 ? 15.874 1.201 -14.342 1.00 93.75 89 GLU A O 1
ATOM 725 N N . ASN A 1 90 ? 14.581 1.833 -12.607 1.00 94.62 90 ASN A N 1
ATOM 726 C CA . ASN A 1 90 ? 13.598 0.742 -12.707 1.00 94.62 90 ASN A CA 1
ATOM 727 C C . ASN A 1 90 ? 12.737 0.781 -13.986 1.00 94.62 90 ASN A C 1
ATOM 729 O O . ASN A 1 90 ? 12.018 -0.178 -14.272 1.00 94.62 90 ASN A O 1
ATOM 733 N N . PHE A 1 91 ? 12.810 1.855 -14.783 1.00 94.81 91 PHE A N 1
ATOM 734 C CA . PHE A 1 91 ? 12.188 1.899 -16.115 1.00 94.81 91 PHE A CA 1
ATOM 735 C C . PHE A 1 91 ? 13.017 1.191 -17.191 1.00 94.81 91 PHE A C 1
ATOM 737 O O . PHE A 1 91 ? 12.498 0.900 -18.272 1.00 94.81 91 PHE A O 1
ATOM 744 N N . ASN A 1 92 ? 14.293 0.905 -16.922 1.00 95.19 92 ASN A N 1
ATOM 745 C CA . ASN A 1 92 ? 15.139 0.146 -17.833 1.00 95.19 92 ASN A CA 1
ATOM 746 C C . ASN A 1 92 ? 14.965 -1.361 -17.606 1.00 95.19 92 ASN A C 1
ATOM 748 O O . ASN A 1 92 ? 14.745 -1.826 -16.490 1.00 95.19 92 ASN A O 1
ATOM 752 N N . ILE A 1 93 ? 15.107 -2.152 -18.672 1.00 95.94 93 ILE A N 1
ATOM 753 C CA . ILE A 1 93 ? 15.075 -3.616 -18.564 1.00 95.94 93 ILE A CA 1
ATOM 754 C C . ILE A 1 93 ? 16.311 -4.088 -17.789 1.00 95.94 93 ILE A C 1
ATOM 756 O O . ILE A 1 93 ? 17.429 -3.652 -18.064 1.00 95.94 93 ILE A O 1
ATOM 760 N N . ALA A 1 94 ? 16.111 -5.021 -16.856 1.00 94.56 94 ALA A N 1
ATOM 761 C CA . ALA A 1 94 ? 17.191 -5.601 -16.068 1.00 94.56 94 ALA A CA 1
ATOM 762 C C . ALA A 1 94 ? 18.274 -6.234 -16.962 1.00 94.56 94 ALA A C 1
ATOM 764 O O . ALA A 1 94 ? 17.980 -7.065 -17.825 1.00 94.56 94 ALA A O 1
ATOM 765 N N . ASN A 1 95 ? 19.536 -5.874 -16.718 1.00 96.00 95 ASN A N 1
ATOM 766 C CA . ASN A 1 95 ? 20.694 -6.427 -17.412 1.00 96.00 95 ASN A CA 1
ATOM 767 C C . ASN A 1 95 ? 21.677 -7.036 -16.394 1.00 96.00 95 ASN A C 1
ATOM 769 O O . ASN A 1 95 ? 22.315 -6.290 -15.656 1.00 96.00 95 ASN A O 1
ATOM 773 N N . PRO A 1 96 ? 21.861 -8.368 -16.362 1.00 94.62 96 PRO A N 1
ATOM 774 C CA . PRO A 1 96 ? 22.714 -9.022 -15.366 1.00 94.62 96 PRO A CA 1
ATOM 775 C C . PRO A 1 96 ? 24.210 -8.710 -15.526 1.00 94.62 96 PRO A C 1
ATOM 777 O O . PRO A 1 96 ? 24.992 -9.027 -14.633 1.00 94.62 96 PRO A O 1
ATOM 780 N N . LEU A 1 97 ? 24.624 -8.123 -16.655 1.00 96.62 97 LEU A N 1
ATOM 781 C CA . LEU A 1 97 ? 26.018 -7.761 -16.925 1.00 96.62 97 LEU A CA 1
ATOM 782 C C . LEU A 1 97 ? 26.345 -6.308 -16.558 1.00 96.62 97 LEU A C 1
ATOM 784 O O . LEU A 1 97 ? 27.510 -5.918 -16.626 1.00 96.62 97 LEU A O 1
ATOM 788 N N . VAL A 1 98 ? 25.338 -5.501 -16.212 1.00 96.38 98 VAL A N 1
ATOM 789 C CA . VAL A 1 98 ? 25.501 -4.071 -15.943 1.00 96.38 98 VAL A CA 1
ATOM 790 C C . VAL A 1 98 ? 24.846 -3.736 -14.614 1.00 96.38 98 VAL A C 1
ATOM 792 O O . VAL A 1 98 ? 23.626 -3.761 -14.488 1.00 96.38 98 VAL A O 1
ATOM 795 N N . THR A 1 99 ? 25.667 -3.375 -13.634 1.00 93.81 99 THR A N 1
ATOM 796 C CA . THR A 1 99 ? 25.183 -2.770 -12.393 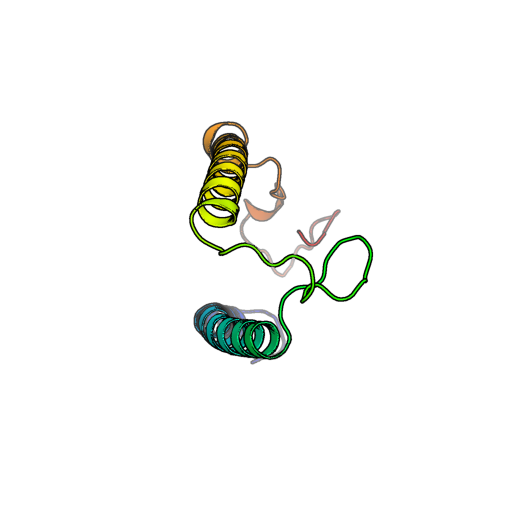1.00 93.81 99 THR A CA 1
ATOM 797 C C . THR A 1 99 ? 25.066 -1.262 -12.601 1.00 93.81 99 THR A C 1
ATOM 799 O O . THR A 1 99 ? 26.033 -0.654 -13.074 1.00 93.81 99 THR A O 1
ATOM 802 N N . PRO A 1 100 ? 23.933 -0.638 -12.253 1.00 93.12 100 PRO A N 1
ATOM 803 C CA . PRO A 1 100 ? 23.825 0.809 -12.309 1.00 93.12 100 PRO A CA 1
ATOM 804 C C . PRO A 1 100 ? 24.812 1.511 -11.359 1.00 93.12 100 PRO A C 1
ATOM 806 O O . PRO A 1 100 ? 25.191 0.944 -10.329 1.00 93.12 100 PRO A O 1
ATOM 809 N N . PRO A 1 101 ? 25.250 2.740 -11.681 1.00 90.12 101 PRO A N 1
ATOM 810 C CA . PRO A 1 101 ? 26.276 3.441 -10.911 1.00 90.12 101 PRO A CA 1
ATOM 811 C C . PRO A 1 101 ? 25.809 3.856 -9.508 1.00 90.12 101 PRO A C 1
ATOM 813 O O . PRO A 1 101 ? 26.640 3.953 -8.604 1.00 90.12 101 PRO A O 1
ATOM 816 N N . HIS A 1 102 ? 24.507 4.090 -9.316 1.00 91.94 102 HIS A N 1
ATOM 817 C CA . HIS A 1 102 ? 23.923 4.563 -8.058 1.00 91.94 102 HIS A CA 1
ATOM 818 C C . HIS A 1 102 ? 22.827 3.620 -7.541 1.00 91.94 102 HIS A C 1
ATOM 820 O O . HIS A 1 102 ? 21.752 4.067 -7.164 1.00 91.94 102 HIS A O 1
ATOM 826 N N . ILE A 1 103 ? 23.114 2.315 -7.494 1.00 90.69 103 ILE A N 1
ATOM 827 C CA . ILE A 1 103 ? 22.157 1.310 -7.014 1.00 90.69 103 ILE A CA 1
ATOM 828 C C . ILE A 1 103 ? 21.730 1.563 -5.558 1.00 90.69 103 ILE A C 1
ATOM 830 O O . ILE A 1 103 ? 22.567 1.677 -4.655 1.00 90.69 103 ILE A O 1
ATOM 834 N N . LEU A 1 104 ? 20.420 1.608 -5.326 1.00 93.00 104 LEU A N 1
ATOM 835 C CA . LEU A 1 104 ? 19.811 1.805 -4.014 1.00 93.00 104 LEU A CA 1
ATOM 836 C C . LEU A 1 104 ? 18.490 1.028 -3.901 1.00 93.00 104 LEU A C 1
ATOM 838 O O . LEU A 1 104 ? 17.832 0.792 -4.914 1.00 93.00 104 LEU A O 1
ATOM 842 N N . PRO A 1 105 ? 18.120 0.567 -2.694 1.00 92.31 105 PRO A N 1
ATOM 843 C CA . PRO A 1 105 ? 16.769 0.086 -2.442 1.00 92.31 105 PRO A CA 1
ATOM 844 C C . PRO A 1 105 ? 15.783 1.261 -2.393 1.00 92.31 105 PRO A C 1
ATOM 846 O O . PRO A 1 105 ? 16.177 2.388 -2.090 1.00 92.31 105 PRO A O 1
ATOM 849 N N . GLU A 1 106 ? 14.511 0.964 -2.647 1.00 86.12 106 GLU A N 1
ATOM 850 C CA . GLU A 1 106 ? 13.389 1.875 -2.371 1.00 86.12 106 GLU A CA 1
ATOM 851 C C . GLU A 1 106 ? 13.226 2.238 -0.884 1.00 86.12 106 GLU A C 1
ATOM 853 O O . GLU A 1 106 ? 13.617 1.427 -0.006 1.00 86.12 106 GLU A O 1
#

Secondary structure (DSSP, 8-state):
--SSSSHHHHHHHHHHHHHHHHHHHHHHHHHHHHHHHH----TT---GGGS---STTHHHHHHHHHHHHHHHHHHHHHHH-TTTTS-GGGGSPP-TT---TT----

Foldseek 3Di:
DDDDDDPVNVVVVVVCVVCVVVVVVVVVVVVVVVCVVVPDADPVRDDCPVPDDDCPPVVVVVVVVVVVVVVVVVCCCVPPNVPPPPDPCVVDDDDPVDDDPDDDDD

Radius of gyration: 22.16 Å; chains: 1; bounding box: 46×36×54 Å

InterPro domains:
  IPR005797 Cytochrome b/b6, N-terminal domain [PF13631] (1-86)
  IPR005797 Cytochrome b/b6, N-terminal domain [PS51002] (1-44)
  IPR005798 Cytochrome b/b6, C-terminal [PS51003] (45-106)
  IPR016174 Di-haem cytochrome, transmembrane [SSF81342] (1-95)
  IPR027387 Cytochrome b/b6-like domain superfamily [G3DSA:1.20.810.10] (1-106)

Organism: Ixodes ricinus (NCBI:txid34613)

Sequence (106 aa):
GGFSVDNNTLTRFFSLHFILPFILLIIVIIHIIIIHEKGSRNPLGLNLNIDEIPFHPYFTVKDILGFLITLFIFSIVVLILPYILNDAENFNIANPLVTPPHILPE